Protein AF-A0A359IFR0-F1 (afdb_monomer_lite)

Secondary structure (DSSP, 8-state):
--GGGGGSTTSTT---HHHHHHHHHHHHHHHHHH--SEEEEEEE--HHHHHHHHHHTT-GGGEEEE----S-TT--EEEEEEETTTEEEEEEEEEPP--TT----PPEEEEEEEEPP-

Sequence (118 aa):
MTEDEEFLPGSYLGWNERVYRYKLEQIGRILKDVKPVLVGLAEVENRRVLEDLTKELGRPEQWGILHREGPDRRGIDCALLYRQDQLECMQEDFFVFRLPSGNPTREAVIGEFRFRQG

Foldseek 3Di:
DDPCQCQDCVHPVNHDPVVLVVVLLVVLVVCLVVVDQKDKDWQAQDVVSVQVSLVSVVCVVQWDKDWDQDPDPSSGEMIMIGRVVFKDFPDWDWAWDQDPVRDGDYIDIDTDIDTDDD

Radius of gyration: 16.07 Å; chains: 1; bounding box: 31×39×48 Å

Structure (mmCIF, N/CA/C/O backbone):
data_AF-A0A359IFR0-F1
#
_entry.id   AF-A0A359IFR0-F1
#
loop_
_atom_site.group_PDB
_atom_site.id
_atom_site.type_symbol
_atom_site.label_atom_id
_atom_site.label_alt_id
_atom_site.label_comp_id
_atom_site.label_asym_id
_atom_site.label_entity_id
_atom_site.label_seq_id
_atom_site.pdbx_PDB_ins_code
_atom_site.Cartn_x
_atom_site.Cartn_y
_atom_site.Cartn_z
_atom_site.occupancy
_atom_site.B_iso_or_equiv
_atom_site.auth_seq_id
_atom_site.auth_comp_id
_atom_site.auth_asym_id
_atom_site.auth_atom_id
_atom_site.pdbx_PDB_model_num
ATOM 1 N N . MET A 1 1 ? 16.740 -2.532 -25.107 1.00 37.34 1 MET A N 1
ATOM 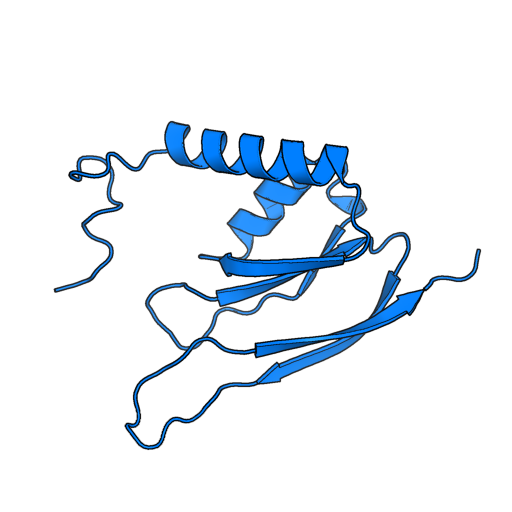2 C CA . MET A 1 1 ? 15.710 -1.493 -25.275 1.00 37.34 1 MET A CA 1
ATOM 3 C C . MET A 1 1 ? 14.882 -1.546 -24.015 1.00 37.34 1 MET A C 1
ATOM 5 O O . MET A 1 1 ? 14.316 -2.592 -23.734 1.00 37.34 1 MET A O 1
ATOM 9 N N . THR A 1 2 ? 15.014 -0.533 -23.174 1.00 41.28 2 THR A N 1
ATOM 10 C CA . THR A 1 2 ? 14.419 -0.462 -21.835 1.00 41.28 2 THR A CA 1
ATOM 11 C C . THR A 1 2 ? 12.976 0.018 -21.959 1.00 41.28 2 THR A C 1
ATOM 13 O O . THR A 1 2 ? 12.736 1.046 -22.582 1.00 41.28 2 THR A O 1
ATOM 16 N N . GLU A 1 3 ? 12.031 -0.746 -21.407 1.00 56.34 3 GLU A N 1
ATOM 17 C CA . GLU A 1 3 ? 10.572 -0.552 -21.532 1.00 56.34 3 GLU A CA 1
ATOM 18 C C . GLU A 1 3 ? 10.051 0.755 -20.887 1.00 56.34 3 GLU A C 1
ATOM 20 O O . GLU A 1 3 ? 8.895 1.113 -21.082 1.00 56.34 3 GLU A O 1
ATOM 25 N N . ASP A 1 4 ? 10.907 1.516 -20.197 1.00 54.19 4 ASP A N 1
ATOM 26 C CA . ASP A 1 4 ? 10.533 2.737 -19.465 1.00 54.19 4 ASP A CA 1
ATOM 27 C C . ASP A 1 4 ? 10.678 4.039 -20.271 1.00 54.19 4 ASP A C 1
ATOM 29 O O . ASP A 1 4 ? 10.312 5.117 -19.797 1.00 54.19 4 ASP A O 1
ATOM 33 N N . GLU A 1 5 ? 11.186 3.978 -21.507 1.00 54.75 5 GLU A N 1
ATOM 34 C CA . GLU A 1 5 ? 11.327 5.169 -22.363 1.00 54.75 5 GLU A CA 1
ATOM 35 C C . GLU A 1 5 ? 9.968 5.815 -22.693 1.00 54.75 5 GLU A C 1
ATOM 37 O O . GLU A 1 5 ? 9.888 7.027 -22.906 1.00 54.75 5 GLU A O 1
ATOM 42 N N . GLU A 1 6 ? 8.884 5.034 -22.660 1.00 53.88 6 GLU A N 1
ATOM 43 C CA . GLU A 1 6 ? 7.515 5.510 -22.879 1.00 53.88 6 GLU A CA 1
ATOM 44 C C . GLU A 1 6 ? 6.940 6.311 -21.701 1.00 53.88 6 GLU A C 1
ATOM 46 O O . GLU A 1 6 ? 5.914 6.963 -21.873 1.00 53.88 6 GLU A O 1
ATOM 51 N N . PHE A 1 7 ? 7.593 6.311 -20.532 1.00 54.22 7 PHE A N 1
ATOM 52 C CA . PHE A 1 7 ? 7.164 7.042 -19.331 1.00 54.22 7 PHE A CA 1
ATOM 53 C C . PHE A 1 7 ? 8.120 8.179 -18.949 1.00 54.22 7 PHE A C 1
ATOM 55 O O . PHE A 1 7 ? 8.001 8.780 -17.882 1.00 54.22 7 PHE A O 1
ATOM 62 N N . LEU A 1 8 ? 9.062 8.537 -19.820 1.00 58.38 8 LEU A N 1
ATOM 63 C CA . LEU A 1 8 ? 9.915 9.701 -19.591 1.00 58.38 8 LEU A CA 1
ATOM 64 C C . LEU A 1 8 ? 9.170 11.015 -19.886 1.00 58.38 8 LEU A C 1
ATOM 66 O O . LEU A 1 8 ? 8.291 11.047 -20.756 1.00 58.38 8 LEU A O 1
ATOM 70 N N . PRO A 1 9 ? 9.541 12.133 -19.233 1.00 50.16 9 PRO A N 1
ATOM 71 C CA . PRO A 1 9 ? 9.066 13.455 -19.625 1.00 50.16 9 PRO A CA 1
ATOM 72 C C . PRO A 1 9 ? 9.416 13.731 -21.097 1.00 50.16 9 PRO A C 1
ATOM 74 O O . PRO A 1 9 ? 10.588 13.822 -21.453 1.00 50.16 9 PRO A O 1
ATOM 77 N N . GLY A 1 10 ? 8.400 13.852 -21.959 1.00 48.84 10 GLY A N 1
ATOM 78 C CA . GLY A 1 10 ? 8.567 14.055 -23.410 1.00 48.84 10 GLY A CA 1
ATOM 79 C C . GLY A 1 10 ? 8.358 12.810 -24.285 1.00 48.84 10 GLY A C 1
ATOM 80 O O . GLY A 1 10 ? 8.456 12.910 -25.505 1.00 48.84 10 GLY A O 1
ATOM 81 N N . SER A 1 11 ? 8.036 11.664 -23.687 1.00 59.56 11 SER A N 1
ATOM 82 C CA . SER A 1 11 ? 7.606 10.439 -24.378 1.00 59.56 11 SER A CA 1
ATOM 83 C C . SER A 1 11 ? 6.176 10.532 -24.941 1.00 59.56 11 SER A C 1
ATOM 85 O O . SER A 1 11 ? 5.408 11.432 -24.587 1.00 59.56 11 SER A O 1
ATOM 87 N N . TYR A 1 12 ? 5.787 9.567 -25.788 1.00 53.38 12 TYR A N 1
ATOM 88 C CA . TYR A 1 12 ? 4.449 9.491 -26.400 1.00 53.38 12 TYR A CA 1
ATOM 89 C C . TYR A 1 12 ? 3.302 9.448 -25.371 1.00 53.38 12 TYR A C 1
ATOM 91 O O . TYR A 1 12 ? 2.232 9.995 -25.637 1.00 53.38 12 TYR A O 1
ATOM 99 N N . LEU A 1 13 ? 3.515 8.862 -24.183 1.00 58.81 13 LEU A N 1
ATOM 100 C CA . LEU A 1 13 ? 2.489 8.795 -23.131 1.00 58.81 13 LEU A CA 1
ATOM 101 C C . LEU A 1 13 ? 2.439 10.056 -22.254 1.00 58.81 13 LEU A C 1
ATOM 103 O O . LEU A 1 13 ? 1.514 10.211 -21.454 1.00 58.81 13 LEU A O 1
ATOM 107 N N . GLY A 1 14 ? 3.402 10.973 -22.398 1.00 65.00 14 GLY A N 1
ATOM 108 C CA . GLY A 1 14 ? 3.382 12.271 -21.727 1.00 65.00 14 GLY A CA 1
ATOM 109 C C . GLY A 1 14 ? 3.411 12.183 -20.200 1.00 65.00 14 GLY A C 1
ATOM 110 O O . GLY A 1 14 ? 2.847 13.057 -19.535 1.00 65.00 14 GLY A O 1
ATOM 111 N N . TRP A 1 15 ? 4.037 11.144 -19.639 1.00 73.56 15 TRP A N 1
ATOM 112 C CA . TRP A 1 15 ? 4.188 10.994 -18.193 1.00 73.56 15 TRP A CA 1
ATOM 113 C C . TRP A 1 15 ? 4.931 12.196 -17.600 1.00 73.56 15 TRP A C 1
ATOM 115 O O . TRP A 1 15 ? 5.961 12.647 -18.104 1.00 73.56 15 TRP A O 1
ATOM 125 N N . ASN A 1 16 ? 4.353 12.773 -16.553 1.00 82.62 16 ASN A N 1
ATOM 126 C CA . ASN A 1 16 ? 4.882 13.923 -15.833 1.00 82.62 16 ASN A CA 1
ATOM 127 C C . ASN A 1 16 ? 4.220 13.997 -14.452 1.00 82.62 16 ASN A C 1
ATOM 129 O O . ASN A 1 16 ? 3.249 13.289 -14.176 1.00 82.62 16 ASN A O 1
ATOM 133 N N . GLU A 1 17 ? 4.705 14.914 -13.616 1.00 85.88 17 GLU A N 1
ATOM 134 C CA . GLU A 1 17 ? 4.183 15.143 -12.265 1.00 85.88 17 GLU A CA 1
ATOM 135 C C . GLU A 1 17 ? 2.656 15.324 -12.244 1.00 85.88 17 GLU A C 1
ATOM 137 O O . GLU A 1 17 ? 1.976 14.776 -11.385 1.00 85.88 17 GLU A O 1
ATOM 142 N N . ARG A 1 18 ? 2.069 16.022 -13.225 1.00 88.94 18 ARG A N 1
ATOM 143 C CA . ARG A 1 18 ? 0.612 16.225 -13.283 1.00 88.94 18 ARG A CA 1
ATOM 144 C C . ARG A 1 18 ? -0.140 14.907 -13.483 1.00 88.94 18 ARG A C 1
ATOM 146 O O . ARG A 1 18 ? -1.168 14.706 -12.844 1.00 88.94 18 ARG A O 1
ATOM 153 N N . VAL A 1 19 ? 0.345 14.021 -14.355 1.00 89.81 19 VAL A N 1
ATOM 154 C CA . VAL A 1 19 ? -0.271 12.699 -14.577 1.00 89.81 19 VAL A CA 1
ATOM 155 C C . VAL A 1 19 ? -0.127 11.823 -13.332 1.00 89.81 19 VAL A C 1
ATOM 157 O O . VAL A 1 19 ? -1.098 11.182 -12.928 1.00 89.81 19 VAL A O 1
ATOM 160 N N . TYR A 1 20 ? 1.046 11.839 -12.694 1.00 90.94 20 TYR A N 1
ATOM 161 C CA . TYR A 1 20 ? 1.293 11.130 -11.437 1.00 90.94 20 TYR A CA 1
ATOM 162 C C . TYR A 1 20 ? 0.326 11.581 -10.333 1.00 90.94 20 TYR A C 1
ATOM 164 O O . TYR A 1 20 ? -0.397 10.761 -9.764 1.00 90.94 20 TYR A O 1
ATOM 172 N N . ARG A 1 21 ? 0.230 12.895 -10.093 1.00 93.12 21 ARG A N 1
ATOM 173 C CA . ARG A 1 21 ? -0.673 13.474 -9.086 1.00 93.12 21 ARG A CA 1
ATOM 174 C C . ARG A 1 21 ? -2.135 13.173 -9.394 1.00 93.12 21 ARG A C 1
ATOM 176 O O . ARG A 1 21 ? -2.856 12.745 -8.502 1.00 93.12 21 ARG A O 1
ATOM 183 N N . TYR A 1 22 ? -2.548 13.277 -10.658 1.00 94.62 22 TYR A N 1
ATOM 184 C CA . TYR A 1 22 ? -3.904 12.911 -11.066 1.00 94.62 22 TYR A CA 1
ATOM 185 C C . TYR A 1 22 ? -4.231 11.442 -10.753 1.00 94.62 22 TYR A C 1
ATOM 187 O O . TYR A 1 22 ? -5.300 11.154 -10.216 1.00 94.62 22 TYR A O 1
ATOM 195 N N . LYS A 1 23 ? -3.314 10.503 -11.035 1.00 94.06 23 LYS A N 1
ATOM 196 C CA . LYS A 1 23 ? -3.508 9.085 -10.686 1.00 94.06 23 LYS A CA 1
ATOM 197 C C . LYS A 1 23 ? -3.630 8.882 -9.173 1.00 94.06 23 LYS A C 1
ATOM 199 O O . LYS A 1 23 ? -4.548 8.181 -8.745 1.00 94.06 23 LYS A O 1
ATOM 204 N N . LEU A 1 24 ? -2.761 9.512 -8.376 1.00 96.19 24 LEU A N 1
ATOM 205 C CA . LEU A 1 24 ? -2.846 9.459 -6.912 1.00 96.19 24 LEU A CA 1
ATOM 206 C C . LEU A 1 24 ? -4.195 9.979 -6.404 1.00 96.19 24 LEU A C 1
ATOM 208 O O . LEU A 1 24 ? -4.830 9.315 -5.590 1.00 96.19 24 LEU A O 1
ATOM 212 N N . GLU A 1 25 ? -4.666 11.112 -6.924 1.00 96.88 25 GLU A N 1
ATOM 213 C CA . GLU A 1 25 ? -5.956 11.704 -6.555 1.00 96.88 25 GLU A CA 1
ATOM 214 C C . GLU A 1 25 ? -7.137 10.781 -6.891 1.00 96.88 25 GLU A C 1
ATOM 216 O O . GLU A 1 25 ? -8.033 10.601 -6.063 1.00 96.88 25 GLU A O 1
ATOM 221 N N . GLN A 1 26 ? -7.151 10.160 -8.079 1.00 97.69 26 GLN A N 1
ATOM 222 C CA . GLN A 1 26 ? -8.236 9.249 -8.464 1.00 97.69 26 GLN A CA 1
ATOM 223 C C . GLN A 1 26 ? -8.268 7.992 -7.586 1.00 97.69 26 GLN A C 1
ATOM 225 O O . GLN A 1 26 ? -9.336 7.608 -7.104 1.00 97.69 26 GLN A O 1
ATOM 230 N N . ILE 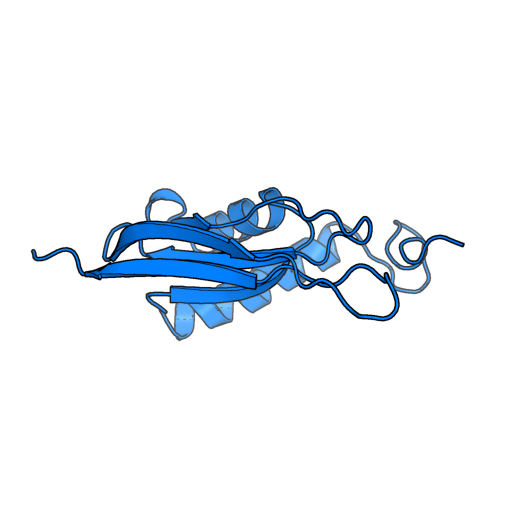A 1 27 ? -7.110 7.372 -7.333 1.00 96.88 27 ILE A N 1
ATOM 231 C CA . ILE A 1 27 ? -7.016 6.204 -6.445 1.00 96.88 27 ILE A CA 1
ATOM 232 C C . ILE A 1 27 ? -7.412 6.611 -5.022 1.00 96.88 27 ILE A C 1
ATOM 234 O O . ILE A 1 27 ? -8.257 5.967 -4.401 1.00 96.88 27 ILE A O 1
ATOM 238 N N . GLY A 1 28 ? -6.863 7.719 -4.523 1.00 97.06 28 GLY A N 1
ATOM 239 C CA . GLY A 1 28 ? -7.150 8.252 -3.197 1.00 97.06 28 GLY A CA 1
ATOM 240 C C . GLY A 1 28 ? -8.636 8.538 -2.985 1.00 97.06 28 GLY A C 1
ATOM 241 O O . GLY A 1 28 ? -9.179 8.191 -1.938 1.00 97.06 28 GLY A O 1
ATOM 242 N N . ARG A 1 29 ? -9.325 9.096 -3.987 1.00 97.50 29 ARG A N 1
ATOM 243 C CA . ARG A 1 29 ? -10.780 9.304 -3.956 1.00 97.50 29 ARG A CA 1
ATOM 244 C C . ARG A 1 29 ? -11.539 7.991 -3.760 1.00 97.50 29 ARG A C 1
ATOM 246 O O . ARG A 1 29 ? -12.363 7.907 -2.855 1.00 97.50 29 ARG A O 1
ATOM 253 N N . ILE A 1 30 ? -11.224 6.960 -4.545 1.00 97.19 30 ILE A N 1
ATOM 254 C CA . ILE A 1 30 ? -11.877 5.645 -4.434 1.00 97.19 30 ILE A CA 1
ATOM 255 C C . ILE A 1 30 ? -11.648 5.045 -3.041 1.00 97.19 30 ILE A C 1
ATOM 257 O O . ILE A 1 30 ? -12.582 4.554 -2.411 1.00 97.19 30 ILE A O 1
ATOM 261 N N . LEU A 1 31 ? -10.421 5.118 -2.524 1.00 97.00 31 LEU A N 1
ATOM 262 C CA . LEU A 1 31 ? -10.090 4.584 -1.203 1.00 97.00 31 LEU A CA 1
ATOM 263 C C . LEU A 1 31 ? -10.763 5.365 -0.059 1.00 97.00 31 LEU A C 1
ATOM 265 O O . LEU A 1 31 ? -11.171 4.753 0.929 1.00 97.00 31 LEU A O 1
ATOM 269 N N . LYS A 1 32 ? -10.932 6.689 -0.187 1.00 96.19 32 LYS A N 1
ATOM 270 C CA . LYS A 1 32 ? -11.699 7.520 0.765 1.00 96.19 32 LYS A CA 1
ATOM 271 C C . LYS A 1 32 ? -13.186 7.151 0.784 1.00 96.19 32 LYS A C 1
ATOM 273 O O . LYS A 1 32 ? -13.797 7.195 1.854 1.00 96.19 32 LYS A O 1
ATOM 278 N N . ASP A 1 33 ? -13.740 6.769 -0.365 1.00 97.06 33 ASP A N 1
ATOM 279 C CA . ASP A 1 33 ? -15.143 6.370 -0.499 1.00 97.06 33 ASP A CA 1
ATOM 280 C C . ASP A 1 33 ? -15.379 4.948 0.041 1.00 97.06 33 ASP A C 1
ATOM 282 O O . ASP A 1 33 ? -16.286 4.736 0.847 1.00 97.06 33 ASP A O 1
ATOM 286 N N . VAL A 1 34 ? -14.530 3.985 -0.338 1.00 97.44 34 VAL A N 1
ATOM 287 C CA . VAL A 1 34 ? -14.636 2.572 0.081 1.00 97.44 34 VAL A CA 1
ATOM 288 C C . VAL A 1 34 ? -14.236 2.366 1.546 1.00 97.44 34 VAL A C 1
ATOM 290 O O . VAL A 1 34 ? -14.785 1.492 2.213 1.00 97.44 34 VAL A O 1
ATOM 293 N N . LYS A 1 35 ? -13.294 3.169 2.059 1.00 96.25 35 LYS A N 1
ATOM 294 C CA . LYS A 1 35 ? -12.731 3.079 3.421 1.00 96.25 35 LYS A CA 1
ATOM 295 C C . LYS A 1 35 ? -12.235 1.668 3.787 1.00 96.25 35 LYS A C 1
ATOM 297 O O . LYS A 1 35 ? -12.657 1.117 4.806 1.00 96.25 35 LYS A O 1
ATOM 302 N N . PRO A 1 36 ? -11.341 1.064 2.984 1.00 97.06 36 PRO A N 1
ATOM 303 C CA . PRO A 1 36 ? -10.864 -0.286 3.245 1.00 97.06 36 PRO A CA 1
ATOM 304 C C . PRO A 1 36 ? -9.964 -0.345 4.485 1.00 97.06 36 PRO A C 1
ATOM 306 O O . PRO A 1 36 ? -9.226 0.594 4.788 1.00 97.06 36 PRO A O 1
ATOM 309 N N . VAL A 1 37 ? -9.988 -1.493 5.165 1.00 97.31 37 VAL A N 1
ATOM 310 C CA . VAL A 1 37 ? -9.043 -1.816 6.248 1.00 97.31 37 VAL A CA 1
ATOM 311 C C . VAL A 1 37 ? -7.727 -2.398 5.724 1.00 97.31 37 VAL A C 1
ATOM 313 O O . VAL A 1 37 ? -6.700 -2.275 6.384 1.00 97.31 37 VAL A O 1
ATOM 316 N N . LEU A 1 38 ? -7.753 -2.995 4.530 1.00 97.50 38 LEU A N 1
ATOM 317 C CA . LEU A 1 38 ? -6.624 -3.620 3.841 1.00 97.50 38 LEU A CA 1
ATOM 318 C C . LEU A 1 38 ? -6.826 -3.483 2.325 1.00 97.50 38 LEU A C 1
ATOM 320 O O . LEU A 1 38 ? -7.942 -3.660 1.834 1.00 97.50 38 LEU A O 1
ATOM 324 N N . VAL A 1 39 ? -5.758 -3.182 1.591 1.00 97.38 39 VAL A N 1
ATOM 325 C CA . VAL A 1 39 ? -5.736 -3.032 0.132 1.00 97.38 39 VAL A CA 1
ATOM 326 C C . VAL A 1 39 ? -4.498 -3.726 -0.420 1.00 97.38 39 VAL A C 1
ATOM 328 O O . VAL A 1 39 ? -3.390 -3.466 0.044 1.00 97.38 39 VAL A O 1
ATOM 331 N N . GLY A 1 40 ? -4.692 -4.571 -1.431 1.00 96.38 40 GLY A N 1
ATOM 332 C CA . GLY A 1 40 ? -3.609 -5.093 -2.261 1.00 96.38 40 GLY A CA 1
ATOM 333 C C . GLY A 1 40 ? -3.387 -4.219 -3.487 1.00 96.38 40 GLY A C 1
ATOM 334 O O . GLY A 1 40 ? -4.344 -3.838 -4.162 1.00 96.38 40 GLY A O 1
ATOM 335 N N . LEU A 1 41 ? -2.128 -3.906 -3.765 1.00 94.75 41 LEU A N 1
ATOM 336 C CA . LEU A 1 41 ? -1.689 -3.115 -4.908 1.00 94.75 41 LEU A CA 1
ATOM 337 C C . LEU A 1 41 ? -0.698 -3.936 -5.733 1.00 94.75 41 LEU A C 1
ATOM 339 O O . LEU A 1 41 ? 0.083 -4.720 -5.194 1.00 94.75 41 LEU A O 1
ATOM 343 N N . ALA A 1 42 ? -0.733 -3.737 -7.043 1.00 91.56 42 ALA A N 1
ATOM 344 C CA . ALA A 1 42 ? 0.220 -4.291 -7.993 1.00 91.56 42 ALA A CA 1
ATOM 345 C C . ALA A 1 42 ? 0.768 -3.159 -8.863 1.00 91.56 42 ALA A C 1
ATOM 347 O O . ALA A 1 42 ? 0.133 -2.109 -8.961 1.00 91.56 42 ALA A O 1
ATOM 348 N N . GLU A 1 43 ? 1.916 -3.400 -9.499 1.00 89.38 43 GLU A N 1
ATOM 349 C CA . GLU A 1 43 ? 2.597 -2.409 -10.348 1.00 89.38 43 GLU A CA 1
ATOM 350 C C . GLU A 1 43 ? 2.989 -1.149 -9.567 1.00 89.38 43 GLU A C 1
ATOM 352 O O . GLU A 1 43 ? 2.835 -0.017 -10.024 1.00 89.38 43 GLU A O 1
ATOM 357 N N . VAL A 1 44 ? 3.472 -1.365 -8.343 1.00 91.62 44 VAL A N 1
ATOM 358 C CA . VAL A 1 44 ? 4.014 -0.313 -7.494 1.00 91.62 44 VAL A CA 1
ATOM 359 C C . VAL A 1 44 ? 5.486 -0.133 -7.840 1.00 91.62 44 VAL A C 1
ATOM 361 O O . VAL A 1 44 ? 6.276 -1.056 -7.688 1.00 91.62 44 VAL A O 1
ATOM 364 N N . GLU A 1 45 ? 5.840 1.068 -8.289 1.00 88.56 45 GLU A N 1
ATOM 365 C CA . GLU A 1 45 ? 7.209 1.385 -8.714 1.00 88.56 45 GLU A CA 1
ATOM 366 C C . GLU A 1 45 ? 8.199 1.406 -7.551 1.00 88.56 45 GLU A C 1
ATOM 368 O O . GLU A 1 45 ? 9.336 0.965 -7.678 1.00 88.56 45 GLU A O 1
ATOM 373 N N . ASN A 1 46 ? 7.781 1.972 -6.419 1.00 90.88 46 ASN A N 1
ATOM 374 C CA . ASN A 1 46 ? 8.599 2.086 -5.222 1.00 90.88 46 ASN A CA 1
ATOM 375 C C . ASN A 1 46 ? 7.746 2.491 -4.011 1.00 90.88 46 ASN A C 1
ATOM 377 O O . ASN A 1 46 ? 6.598 2.937 -4.124 1.00 90.88 46 ASN A O 1
ATOM 381 N N . ARG A 1 47 ? 8.356 2.423 -2.823 1.00 93.56 47 ARG A N 1
ATOM 382 C CA . ARG A 1 47 ? 7.712 2.789 -1.553 1.00 93.56 47 ARG A CA 1
ATOM 383 C C . ARG A 1 47 ? 7.202 4.235 -1.518 1.00 93.56 47 ARG A C 1
ATOM 385 O O . ARG A 1 47 ? 6.187 4.497 -0.875 1.00 93.56 47 ARG A O 1
ATOM 392 N N . ARG A 1 48 ? 7.854 5.172 -2.216 1.00 94.25 48 ARG A N 1
ATOM 393 C CA . ARG A 1 48 ? 7.459 6.590 -2.210 1.00 94.25 48 ARG A CA 1
ATOM 394 C C . ARG A 1 48 ? 6.073 6.798 -2.823 1.00 94.25 48 ARG A C 1
ATOM 396 O O . ARG A 1 48 ? 5.322 7.622 -2.309 1.00 94.25 48 ARG A O 1
ATOM 403 N N . VAL A 1 49 ? 5.694 6.017 -3.839 1.00 94.75 49 VAL A N 1
ATOM 404 C CA . VAL A 1 49 ? 4.334 6.048 -4.414 1.00 94.75 49 VAL A CA 1
ATOM 405 C C . VAL A 1 49 ? 3.279 5.730 -3.350 1.00 94.75 49 VAL A C 1
ATOM 407 O O . VAL A 1 49 ? 2.248 6.398 -3.266 1.00 94.75 49 VAL A O 1
ATOM 410 N N . LEU A 1 50 ? 3.553 4.743 -2.494 1.00 96.75 50 LEU A N 1
ATOM 411 C CA . LEU A 1 50 ? 2.659 4.346 -1.404 1.00 96.75 50 LEU A CA 1
ATOM 412 C C . LEU A 1 50 ? 2.584 5.423 -0.318 1.00 96.75 50 LEU A C 1
ATOM 414 O O . LEU A 1 50 ? 1.499 5.734 0.164 1.00 96.75 50 LEU A O 1
ATOM 418 N N . GLU A 1 51 ? 3.716 6.026 0.045 1.00 97.44 51 GLU A N 1
ATOM 419 C CA . GLU A 1 51 ? 3.763 7.136 1.005 1.00 97.44 51 GLU A CA 1
ATOM 420 C C . GLU A 1 51 ? 3.017 8.376 0.502 1.00 97.44 51 GLU A C 1
ATOM 422 O O . GLU A 1 51 ? 2.334 9.055 1.269 1.00 97.44 51 GLU A O 1
ATOM 427 N N . ASP A 1 52 ? 3.123 8.691 -0.785 1.00 97.62 52 ASP A N 1
ATOM 428 C CA . ASP A 1 52 ? 2.385 9.804 -1.375 1.00 97.62 52 ASP A CA 1
ATOM 429 C C . ASP A 1 52 ? 0.885 9.498 -1.467 1.00 97.62 52 ASP A C 1
ATOM 431 O O . ASP A 1 52 ? 0.067 10.382 -1.198 1.00 97.62 52 ASP A O 1
ATOM 435 N N . LEU A 1 53 ? 0.506 8.245 -1.741 1.00 97.50 53 LEU A N 1
ATOM 436 C CA .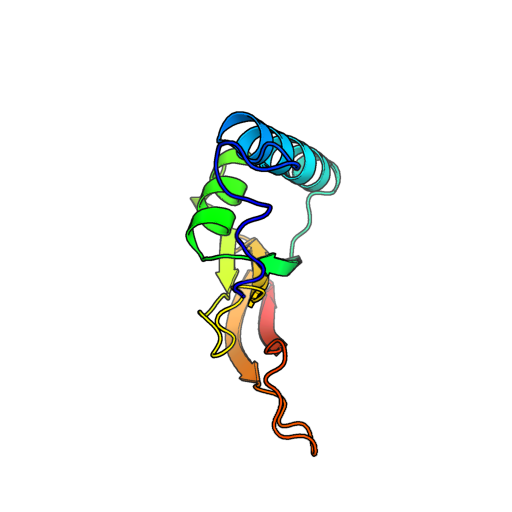 LEU A 1 53 ? -0.890 7.816 -1.693 1.00 97.50 53 LEU A CA 1
ATOM 437 C C . LEU A 1 53 ? -1.469 7.925 -0.275 1.00 97.50 53 LEU A C 1
ATOM 439 O O . LEU A 1 53 ? -2.571 8.439 -0.108 1.00 97.50 53 LEU A O 1
ATOM 443 N N . THR A 1 54 ? -0.746 7.511 0.769 1.00 97.19 54 THR A N 1
ATOM 444 C CA . THR A 1 54 ? -1.248 7.630 2.151 1.00 97.19 54 THR A CA 1
ATOM 445 C C . THR A 1 54 ? -1.355 9.088 2.610 1.00 97.19 54 THR A C 1
ATOM 447 O O . THR A 1 54 ? -2.286 9.423 3.351 1.00 97.19 54 THR A O 1
ATOM 450 N N . LYS A 1 55 ? -0.481 9.983 2.124 1.00 97.06 55 LYS A N 1
ATOM 451 C CA . LYS A 1 55 ? -0.636 11.440 2.298 1.00 97.06 55 LYS A CA 1
ATOM 452 C C . LYS A 1 55 ? -1.887 11.961 1.597 1.00 97.06 55 LYS A C 1
ATOM 454 O O . LYS A 1 55 ? -2.617 12.743 2.201 1.00 97.06 55 LYS A O 1
ATOM 459 N N . GLU A 1 56 ? -2.171 11.506 0.375 1.00 96.62 56 GLU A N 1
ATOM 460 C CA . GLU A 1 56 ? -3.401 11.864 -0.345 1.00 96.62 56 GLU A CA 1
ATOM 461 C C . GLU A 1 56 ? -4.652 11.441 0.445 1.00 96.62 56 GLU A C 1
ATOM 463 O O . GLU A 1 56 ? -5.637 12.173 0.491 1.00 96.62 56 GLU A O 1
ATOM 468 N N . LEU A 1 57 ? -4.610 10.321 1.176 1.00 95.69 57 LEU A N 1
ATOM 469 C CA . LEU A 1 57 ? -5.695 9.892 2.075 1.00 95.69 57 LEU A CA 1
ATOM 470 C C . LEU A 1 57 ? -5.875 10.782 3.321 1.00 95.69 57 LEU A C 1
ATOM 472 O O . LEU A 1 57 ? -6.895 10.671 4.002 1.00 95.69 57 LEU A O 1
ATOM 476 N N . GLY A 1 58 ? -4.930 11.681 3.607 1.00 93.94 58 GLY A N 1
ATOM 477 C CA . GLY A 1 58 ? -5.027 12.715 4.641 1.00 93.94 58 GLY A CA 1
ATOM 478 C C . GLY A 1 58 ? -4.700 12.265 6.066 1.00 93.94 58 GLY A C 1
ATOM 479 O O . GLY A 1 58 ? -4.772 13.083 6.979 1.00 93.94 58 GLY A O 1
ATOM 480 N N . ARG A 1 59 ? -4.360 10.987 6.272 1.00 92.94 59 ARG A N 1
ATOM 481 C CA . ARG A 1 59 ? -3.988 10.413 7.582 1.00 92.94 59 ARG A CA 1
ATOM 482 C C . ARG A 1 59 ? -2.879 9.368 7.426 1.00 92.94 59 ARG A C 1
ATOM 484 O O . ARG A 1 59 ? -3.117 8.195 7.724 1.00 92.94 59 ARG A O 1
ATOM 491 N N . PRO A 1 60 ? -1.710 9.735 6.868 1.00 95.56 60 PRO A N 1
ATOM 492 C CA . PRO A 1 60 ? -0.650 8.781 6.541 1.00 95.56 60 PRO A CA 1
ATOM 493 C C . PRO A 1 60 ? -0.187 7.952 7.745 1.00 95.56 60 PRO A C 1
ATOM 495 O O . PRO A 1 60 ? 0.133 6.779 7.598 1.00 95.56 60 PRO A O 1
ATOM 498 N N . GLU A 1 61 ? -0.241 8.516 8.950 1.00 96.62 61 GLU A N 1
ATOM 499 C CA . GLU A 1 61 ? 0.072 7.849 10.213 1.00 96.62 61 GLU A CA 1
ATOM 500 C C . GLU A 1 61 ? -0.887 6.704 10.577 1.00 96.62 61 GLU A C 1
ATOM 502 O O . GLU A 1 61 ? -0.571 5.889 11.438 1.00 96.62 61 GLU A O 1
ATOM 507 N N . GLN A 1 62 ? -2.050 6.607 9.930 1.00 96.81 62 GLN A N 1
ATOM 508 C CA . GLN A 1 62 ? -3.013 5.518 10.132 1.00 96.81 62 GLN A CA 1
ATOM 509 C C . GLN A 1 62 ? -2.793 4.344 9.178 1.00 96.81 62 GLN A C 1
ATOM 511 O O . GLN A 1 62 ? -3.479 3.328 9.295 1.00 96.81 62 GLN A O 1
ATOM 516 N N . TRP A 1 63 ? -1.835 4.450 8.257 1.00 97.94 63 TRP A N 1
ATOM 517 C CA . TRP A 1 63 ? -1.569 3.430 7.252 1.00 97.94 63 TRP A CA 1
ATOM 518 C C . TRP A 1 63 ? -0.210 2.770 7.471 1.00 97.94 63 TRP A C 1
ATOM 520 O O . TRP A 1 63 ? 0.817 3.437 7.552 1.00 97.94 63 TRP A O 1
ATOM 530 N N . GLY A 1 64 ? -0.215 1.443 7.535 1.00 97.88 64 GLY A N 1
ATOM 531 C CA . GLY A 1 64 ? 0.977 0.619 7.411 1.00 97.88 64 GLY A CA 1
ATOM 532 C C . GLY A 1 64 ? 1.206 0.207 5.956 1.00 97.88 64 GLY A C 1
ATOM 533 O O . GLY A 1 64 ? 0.262 0.120 5.165 1.00 97.88 64 GLY A O 1
ATOM 534 N N . ILE A 1 65 ? 2.473 -0.029 5.614 1.00 97.94 65 ILE A N 1
ATOM 535 C CA . ILE A 1 65 ? 2.933 -0.358 4.261 1.00 97.94 65 ILE A CA 1
ATOM 536 C C . ILE A 1 65 ? 3.771 -1.635 4.324 1.00 97.94 65 ILE A C 1
ATOM 538 O O . ILE A 1 65 ? 4.850 -1.606 4.919 1.00 97.94 65 ILE A O 1
ATOM 542 N N . LEU A 1 66 ? 3.316 -2.704 3.663 1.00 97.06 66 LEU A N 1
ATOM 543 C CA . LEU A 1 66 ? 4.146 -3.875 3.360 1.00 97.06 66 LEU A CA 1
ATOM 544 C C . LEU A 1 66 ? 4.554 -3.812 1.889 1.00 97.06 66 LEU A C 1
ATOM 546 O O . LEU A 1 66 ? 3.718 -3.961 0.998 1.00 97.06 66 LEU A O 1
ATOM 550 N N . HIS A 1 67 ? 5.829 -3.530 1.644 1.00 95.25 67 HIS A N 1
ATOM 551 C CA . HIS A 1 67 ? 6.411 -3.383 0.313 1.00 95.25 67 HIS A CA 1
ATOM 552 C C . HIS A 1 67 ? 7.915 -3.615 0.398 1.00 95.25 67 HIS A C 1
ATOM 554 O O . HIS A 1 67 ? 8.572 -3.084 1.302 1.00 95.25 67 HIS A O 1
ATOM 560 N N . ARG A 1 68 ? 8.462 -4.321 -0.585 1.00 90.75 68 ARG A N 1
ATOM 561 C CA . ARG A 1 68 ? 9.894 -4.514 -0.773 1.00 90.75 68 ARG A CA 1
ATOM 562 C C . ARG A 1 68 ? 10.213 -4.311 -2.248 1.00 90.75 68 ARG A C 1
ATOM 564 O O . ARG A 1 68 ? 9.399 -4.645 -3.095 1.00 90.75 68 ARG A O 1
ATOM 571 N N . GLU A 1 69 ? 11.386 -3.749 -2.522 1.00 86.50 69 GLU A N 1
ATOM 572 C CA . GLU A 1 69 ? 11.884 -3.663 -3.894 1.00 86.50 69 GLU A CA 1
ATOM 573 C C . GLU A 1 69 ? 12.211 -5.069 -4.400 1.00 86.50 69 GLU A C 1
ATOM 575 O O . GLU A 1 69 ? 13.065 -5.769 -3.836 1.00 86.50 69 GLU A O 1
ATOM 580 N N . GLY A 1 70 ? 11.492 -5.497 -5.433 1.00 75.56 70 GLY A N 1
ATOM 581 C CA . GLY A 1 70 ? 11.657 -6.808 -6.033 1.00 75.56 70 GLY A CA 1
ATOM 582 C C . GLY A 1 70 ? 12.942 -6.927 -6.864 1.00 75.56 70 GLY A C 1
ATOM 583 O O . GLY A 1 70 ? 13.588 -5.941 -7.222 1.00 75.56 70 GLY A O 1
ATOM 584 N N . PRO A 1 71 ? 13.333 -8.158 -7.246 1.00 69.88 71 PRO A N 1
ATOM 585 C CA . PRO A 1 71 ? 14.462 -8.384 -8.152 1.00 69.88 71 PRO A CA 1
ATOM 586 C C . PRO A 1 71 ? 14.159 -7.965 -9.603 1.00 69.88 71 PRO A C 1
ATOM 588 O O . PRO A 1 71 ? 15.056 -7.969 -10.452 1.00 69.88 71 PRO A O 1
ATOM 591 N N . ASP A 1 72 ? 12.895 -7.664 -9.911 1.00 70.69 72 ASP A N 1
ATOM 592 C CA . ASP A 1 72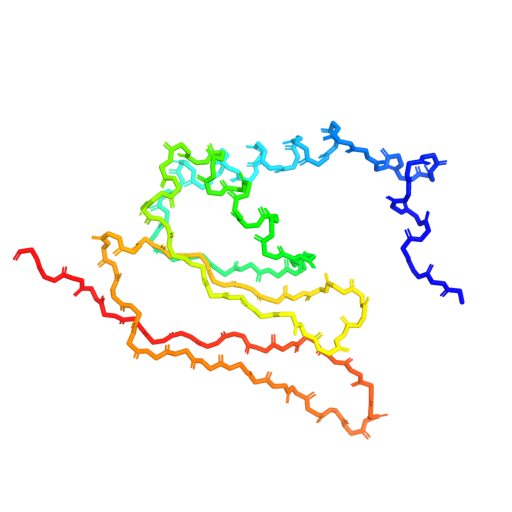 ? 12.454 -7.250 -11.234 1.00 70.69 72 ASP A CA 1
ATOM 593 C C . ASP A 1 72 ? 12.759 -5.768 -11.458 1.00 70.69 72 ASP A C 1
ATOM 595 O O . ASP A 1 72 ? 12.155 -4.881 -10.861 1.00 70.69 72 ASP A O 1
ATOM 599 N N . ARG A 1 73 ? 13.696 -5.496 -12.368 1.00 66.88 73 ARG A N 1
ATOM 600 C CA . ARG A 1 73 ? 14.159 -4.135 -12.670 1.00 66.88 73 ARG A CA 1
ATOM 601 C C . ARG A 1 73 ? 13.097 -3.237 -13.306 1.00 66.88 73 ARG A C 1
ATOM 603 O O . ARG A 1 73 ? 13.369 -2.055 -13.458 1.00 66.88 73 ARG A O 1
ATOM 610 N N . ARG A 1 74 ? 11.936 -3.780 -13.688 1.00 70.06 74 ARG A N 1
ATOM 611 C CA . ARG A 1 74 ? 10.804 -3.002 -14.211 1.00 70.06 74 ARG A CA 1
ATOM 612 C C . ARG A 1 74 ? 10.048 -2.236 -13.122 1.00 70.06 74 ARG A C 1
ATOM 614 O O . ARG A 1 74 ? 9.179 -1.450 -13.463 1.00 70.06 74 ARG A O 1
ATOM 621 N N . GLY A 1 75 ? 10.316 -2.496 -11.835 1.00 66.12 75 GLY A N 1
ATOM 622 C CA . GLY A 1 75 ? 9.634 -1.798 -10.737 1.00 66.12 75 GLY A CA 1
ATOM 623 C C . GLY A 1 75 ? 8.128 -2.068 -10.729 1.00 66.12 75 GLY A C 1
ATOM 624 O O . GLY A 1 75 ? 7.317 -1.152 -10.710 1.00 66.12 75 GLY A O 1
ATOM 625 N N . ILE A 1 76 ? 7.727 -3.335 -10.825 1.00 74.44 76 ILE A N 1
ATOM 626 C CA . ILE A 1 76 ? 6.310 -3.737 -10.847 1.00 74.44 76 ILE A CA 1
ATOM 627 C C . ILE A 1 76 ? 5.937 -4.506 -9.583 1.00 74.44 76 ILE A C 1
ATOM 629 O O . ILE A 1 76 ? 5.314 -5.573 -9.648 1.00 74.44 76 ILE A O 1
ATOM 633 N N . ASP A 1 77 ? 6.340 -3.969 -8.437 1.00 88.69 77 ASP A N 1
ATOM 634 C CA . ASP A 1 77 ? 6.210 -4.641 -7.155 1.00 88.69 77 ASP A CA 1
ATOM 635 C C . ASP A 1 77 ? 4.743 -4.735 -6.719 1.00 88.69 77 ASP A C 1
ATOM 637 O O . ASP A 1 77 ? 3.864 -3.965 -7.131 1.00 88.69 77 ASP A O 1
ATOM 641 N N . CYS A 1 78 ? 4.461 -5.735 -5.891 1.00 92.56 78 CYS A N 1
ATOM 642 C CA . CYS A 1 78 ? 3.201 -5.824 -5.172 1.00 92.56 78 CYS A CA 1
ATOM 643 C C . CYS A 1 78 ? 3.349 -5.154 -3.803 1.00 92.56 78 CYS A C 1
ATOM 645 O O . CYS A 1 78 ? 4.438 -5.087 -3.238 1.00 92.56 78 CYS A O 1
ATOM 647 N N . ALA A 1 79 ? 2.241 -4.663 -3.252 1.00 95.88 79 ALA A N 1
ATOM 648 C CA 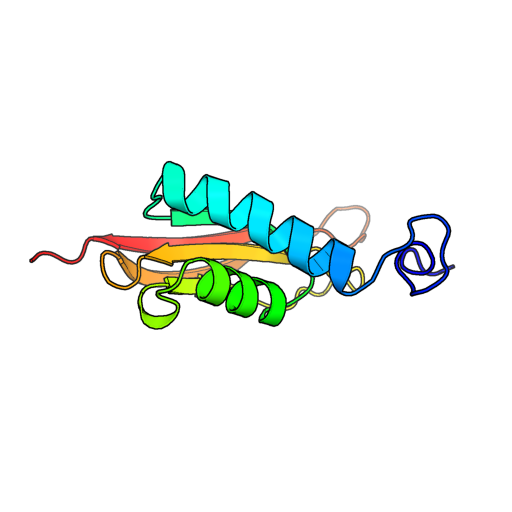. ALA A 1 79 ? 2.225 -4.062 -1.925 1.00 95.88 79 ALA A CA 1
ATOM 649 C C . ALA A 1 79 ? 0.913 -4.325 -1.194 1.00 95.88 79 ALA A C 1
ATOM 651 O O . ALA A 1 79 ? -0.138 -4.507 -1.814 1.00 95.88 79 ALA A O 1
ATOM 652 N N . LEU A 1 80 ? 0.967 -4.253 0.134 1.00 97.62 80 LEU A N 1
ATOM 653 C CA . LEU A 1 80 ? -0.212 -4.143 0.982 1.00 97.62 80 LEU A CA 1
ATOM 654 C C . LEU A 1 80 ? -0.215 -2.782 1.684 1.00 97.62 80 LEU A C 1
ATOM 656 O O . LEU A 1 80 ? 0.758 -2.403 2.338 1.00 97.62 80 LEU A O 1
ATOM 660 N N . LEU A 1 81 ? -1.336 -2.069 1.580 1.00 97.81 81 LEU A N 1
ATOM 661 C CA . LEU A 1 81 ? -1.673 -0.940 2.446 1.00 97.81 81 LEU A CA 1
ATOM 662 C C . LEU A 1 81 ? -2.726 -1.390 3.447 1.00 97.81 81 LEU A C 1
ATOM 664 O O . LEU A 1 81 ? -3.754 -1.939 3.055 1.00 97.81 81 LEU A O 1
ATOM 668 N N . TYR A 1 82 ? -2.511 -1.132 4.731 1.00 98.31 82 TYR A N 1
ATOM 669 C CA . TYR A 1 82 ? -3.444 -1.550 5.776 1.00 98.31 82 TYR A CA 1
ATOM 670 C C . TYR A 1 82 ? -3.636 -0.471 6.835 1.00 98.31 82 TYR A C 1
ATOM 672 O O . TYR A 1 82 ? -2.748 0.337 7.091 1.00 98.31 82 TYR A O 1
ATOM 680 N N . ARG A 1 83 ? -4.806 -0.455 7.470 1.00 97.69 83 ARG A N 1
ATOM 681 C CA . ARG A 1 83 ? -5.134 0.450 8.574 1.00 97.69 83 ARG A CA 1
ATOM 682 C C . ARG A 1 83 ? -4.412 0.006 9.838 1.00 97.69 83 ARG A C 1
ATOM 684 O O . ARG A 1 83 ? -4.934 -0.825 10.573 1.00 97.69 83 ARG A O 1
ATOM 691 N N . GLN A 1 84 ? -3.215 0.528 10.101 1.00 97.19 84 GLN A N 1
ATOM 692 C CA . GLN A 1 84 ? -2.400 0.108 11.251 1.00 97.19 84 GLN A CA 1
ATOM 693 C C . GLN A 1 84 ? -2.981 0.540 12.607 1.00 97.19 84 GLN A C 1
ATOM 695 O O . GLN A 1 84 ? -2.587 0.021 13.652 1.00 97.19 84 GLN A O 1
ATOM 700 N N . ASP A 1 85 ? -3.937 1.470 12.589 1.00 95.88 85 ASP A N 1
ATOM 701 C CA . ASP A 1 85 ? -4.763 1.846 13.736 1.00 95.88 85 ASP A CA 1
ATOM 702 C C . ASP A 1 85 ? -5.858 0.812 14.057 1.00 95.88 85 ASP A C 1
ATOM 704 O O . ASP A 1 85 ? -6.387 0.816 15.164 1.00 95.88 85 ASP A O 1
ATOM 708 N N . GLN A 1 86 ? -6.172 -0.099 13.129 1.00 97.12 86 GLN A N 1
ATOM 709 C CA . GLN A 1 86 ? -7.179 -1.160 13.295 1.00 97.12 86 GLN A CA 1
ATOM 710 C C . GLN A 1 86 ? -6.585 -2.570 13.225 1.00 97.12 86 GLN A C 1
ATOM 712 O O . GLN A 1 86 ? -7.106 -3.492 13.848 1.00 97.12 86 GLN A O 1
ATOM 717 N N . LEU A 1 87 ? -5.497 -2.742 12.479 1.00 97.94 87 LEU A N 1
ATOM 718 C CA . LEU A 1 87 ? -4.802 -4.002 12.265 1.00 97.94 87 LEU A CA 1
ATOM 719 C C . LEU A 1 87 ? -3.388 -3.936 12.844 1.00 97.94 87 LEU A C 1
ATOM 721 O O . LEU A 1 87 ? -2.661 -2.956 12.684 1.00 97.94 87 LEU A O 1
ATOM 725 N N . GLU A 1 88 ? -2.993 -5.013 13.500 1.00 97.31 88 GLU A N 1
ATOM 726 C CA . GLU A 1 88 ? -1.621 -5.323 13.873 1.00 97.31 88 GLU A CA 1
ATOM 727 C C . GLU A 1 88 ? -1.061 -6.307 12.837 1.00 97.31 88 GLU A C 1
ATOM 729 O O . GLU A 1 88 ? -1.665 -7.352 12.589 1.00 97.31 88 GLU A O 1
ATOM 734 N N . CYS A 1 89 ? 0.063 -5.959 12.203 1.00 97.00 89 CYS A N 1
ATOM 735 C CA . CYS A 1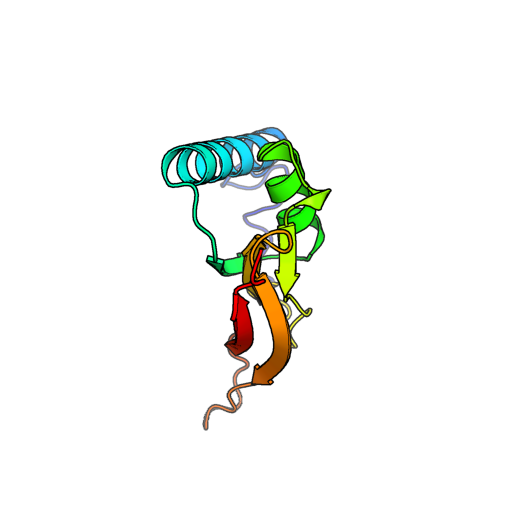 89 ? 0.785 -6.881 11.327 1.00 97.00 89 CYS A CA 1
ATOM 736 C C . CYS A 1 89 ? 1.581 -7.853 12.201 1.00 97.00 89 CYS A C 1
ATOM 738 O O . CYS A 1 89 ? 2.470 -7.433 12.939 1.00 97.00 89 CYS A O 1
ATOM 740 N N . MET A 1 90 ? 1.229 -9.133 12.138 1.00 97.50 90 MET A N 1
ATOM 741 C CA . MET A 1 90 ? 1.840 -10.188 12.943 1.00 97.50 90 MET A CA 1
ATOM 742 C C . MET A 1 90 ? 3.062 -10.779 12.247 1.00 97.50 90 MET A C 1
ATOM 744 O O . MET A 1 90 ? 4.061 -11.077 12.899 1.00 97.50 90 MET A O 1
ATOM 748 N N . GLN A 1 91 ? 2.957 -10.973 10.932 1.00 96.62 91 GLN A N 1
ATOM 749 C CA . GLN A 1 91 ? 3.999 -11.546 10.089 1.00 96.62 91 GLN A CA 1
ATOM 750 C C . GLN A 1 91 ? 3.918 -10.938 8.692 1.00 96.62 91 GLN A C 1
ATOM 752 O O . GLN A 1 91 ? 2.827 -10.678 8.181 1.00 96.62 91 GLN A O 1
ATOM 757 N N . GLU A 1 92 ? 5.079 -10.766 8.073 1.00 96.00 92 GLU A N 1
ATOM 758 C CA . GLU A 1 92 ? 5.222 -10.415 6.666 1.00 96.00 92 GLU A CA 1
ATOM 759 C C . GLU A 1 92 ? 6.173 -11.410 6.000 1.00 96.00 92 GLU A C 1
ATOM 761 O O . GLU A 1 92 ? 7.172 -11.820 6.595 1.00 96.00 92 GLU A O 1
ATOM 766 N N . ASP A 1 93 ? 5.853 -11.808 4.774 1.00 93.88 93 ASP A N 1
ATOM 767 C CA . ASP A 1 93 ? 6.740 -12.602 3.931 1.00 93.88 93 ASP A CA 1
ATOM 768 C C . ASP A 1 93 ? 6.607 -12.154 2.474 1.00 93.88 93 ASP A C 1
ATOM 770 O O . ASP A 1 93 ? 5.595 -11.589 2.050 1.00 93.88 93 ASP A O 1
ATOM 774 N N . PHE A 1 94 ? 7.651 -12.402 1.699 1.00 91.12 94 PHE A N 1
ATOM 775 C CA . PHE A 1 94 ? 7.757 -11.967 0.321 1.00 91.12 94 PHE A CA 1
ATOM 776 C C . PHE A 1 94 ? 8.289 -13.113 -0.529 1.00 91.12 94 PHE A C 1
ATOM 778 O O . PHE A 1 94 ? 9.485 -13.438 -0.514 1.00 91.12 94 PHE A O 1
ATOM 785 N N . PHE A 1 95 ? 7.391 -13.718 -1.295 1.00 87.69 95 PHE A N 1
ATOM 786 C CA . PHE A 1 95 ? 7.676 -14.933 -2.035 1.00 87.69 95 PHE A CA 1
ATOM 787 C C . PHE A 1 95 ? 8.029 -14.636 -3.492 1.00 87.69 95 PHE A C 1
ATOM 789 O O . PHE A 1 95 ? 7.209 -14.147 -4.271 1.00 87.69 95 PHE A O 1
ATOM 796 N N . VAL A 1 96 ? 9.250 -14.998 -3.886 1.00 83.75 96 VAL A N 1
ATOM 797 C CA . VAL A 1 96 ? 9.713 -14.891 -5.273 1.00 83.75 96 VAL A CA 1
ATOM 798 C C . VAL A 1 96 ? 9.369 -16.174 -6.023 1.00 83.75 96 VAL A C 1
ATOM 800 O O . VAL A 1 96 ? 9.902 -17.249 -5.731 1.00 83.75 96 VAL A O 1
ATOM 803 N N . PHE A 1 97 ? 8.515 -16.064 -7.037 1.00 82.25 97 PHE A N 1
ATOM 804 C CA . PHE A 1 97 ? 8.220 -17.191 -7.914 1.00 82.25 97 PHE A CA 1
ATOM 805 C C . PHE A 1 97 ? 9.415 -17.480 -8.829 1.00 82.25 97 PHE A C 1
ATOM 807 O O . PHE A 1 97 ? 9.928 -16.601 -9.518 1.00 82.25 97 PHE A O 1
ATOM 814 N N . ARG A 1 98 ? 9.854 -18.742 -8.862 1.00 80.44 98 ARG A N 1
ATOM 815 C CA . ARG A 1 98 ? 10.856 -19.217 -9.823 1.00 80.44 98 ARG A CA 1
ATOM 816 C C . ARG A 1 98 ? 10.161 -19.964 -10.947 1.00 80.44 98 ARG A C 1
ATOM 818 O O . ARG A 1 98 ? 9.689 -21.082 -10.753 1.00 80.44 98 ARG A O 1
ATOM 825 N N . LEU A 1 99 ? 10.089 -19.329 -12.112 1.00 80.31 99 LEU A N 1
ATOM 826 C CA . LEU A 1 99 ? 9.514 -19.940 -13.303 1.00 80.31 99 LEU A CA 1
ATOM 827 C C . LEU A 1 99 ? 10.514 -20.913 -13.946 1.00 80.31 99 LEU A C 1
ATOM 829 O O . LEU A 1 99 ? 11.712 -20.623 -13.957 1.00 80.31 99 LEU A O 1
ATOM 833 N N . PRO A 1 100 ? 10.046 -22.020 -14.556 1.00 81.88 100 PRO A N 1
ATOM 834 C CA . PRO A 1 100 ? 10.915 -22.945 -15.289 1.00 81.88 100 PRO A CA 1
ATOM 835 C C . PRO A 1 100 ? 11.723 -22.280 -16.413 1.00 81.88 100 PRO A C 1
ATOM 837 O O . PRO A 1 100 ? 12.792 -22.762 -16.768 1.00 81.88 100 PRO A O 1
ATOM 840 N N . SER A 1 101 ? 11.226 -21.167 -16.962 1.00 81.88 101 SER A N 1
ATOM 841 C CA . SER A 1 101 ? 11.903 -20.384 -18.000 1.00 81.88 101 SER A CA 1
ATOM 842 C C . SER A 1 101 ? 13.087 -19.555 -17.489 1.00 81.88 101 SER A C 1
ATOM 844 O O . SER A 1 101 ? 13.846 -19.042 -18.304 1.00 81.88 101 SER A O 1
ATOM 846 N N . GLY A 1 102 ? 13.237 -19.380 -16.171 1.00 77.12 102 GLY A N 1
ATOM 847 C CA . GLY A 1 102 ? 14.250 -18.506 -15.569 1.00 77.12 102 GLY A CA 1
ATOM 848 C C . GLY A 1 102 ? 13.932 -17.007 -15.636 1.00 77.12 102 GLY A C 1
ATOM 849 O O . GLY A 1 102 ? 14.690 -16.208 -15.092 1.00 77.12 102 GLY A O 1
ATOM 850 N N . ASN A 1 103 ? 12.814 -16.615 -16.258 1.00 71.81 103 ASN A N 1
ATOM 851 C CA . ASN A 1 103 ? 12.398 -15.214 -16.308 1.00 71.81 103 ASN A CA 1
ATOM 852 C C . ASN A 1 103 ? 11.954 -14.720 -14.919 1.00 71.81 103 ASN A C 1
ATOM 854 O O . ASN A 1 103 ? 11.253 -15.460 -14.215 1.00 71.81 103 ASN A O 1
ATOM 858 N N . PRO A 1 104 ? 12.304 -13.476 -14.534 1.00 68.50 104 PRO A N 1
ATOM 859 C CA . PRO A 1 104 ? 11.790 -12.866 -13.316 1.00 68.50 104 PRO A CA 1
ATOM 860 C C . PRO A 1 104 ? 10.274 -12.652 -13.414 1.00 68.50 104 PRO A C 1
ATOM 862 O O . PRO A 1 104 ? 9.700 -12.500 -14.494 1.00 68.50 104 PRO A O 1
ATOM 865 N N . THR A 1 105 ? 9.624 -12.661 -12.259 1.00 72.19 105 THR A N 1
ATOM 866 C CA . THR A 1 105 ? 8.185 -12.447 -12.089 1.00 72.19 105 THR A CA 1
ATOM 867 C C . THR A 1 105 ? 7.974 -11.579 -10.859 1.00 72.19 105 THR A C 1
ATOM 869 O O . THR A 1 105 ? 8.850 -11.506 -9.996 1.00 72.19 105 THR A O 1
ATOM 872 N N . ARG A 1 106 ? 6.794 -10.955 -10.777 1.00 73.25 106 ARG A N 1
ATOM 873 C CA . ARG A 1 106 ? 6.344 -10.236 -9.583 1.00 73.25 106 ARG A CA 1
ATOM 874 C C . ARG A 1 106 ? 6.461 -11.145 -8.362 1.00 73.25 106 ARG A C 1
ATOM 876 O O . ARG A 1 106 ? 6.128 -12.332 -8.450 1.00 73.25 106 ARG A O 1
ATOM 883 N N . GLU A 1 107 ? 6.938 -10.596 -7.251 1.00 82.81 107 GLU A N 1
ATOM 884 C CA . GLU A 1 107 ? 6.885 -11.281 -5.962 1.00 82.81 107 GLU A CA 1
ATOM 885 C C . GLU A 1 107 ? 5.474 -11.210 -5.371 1.00 82.81 107 GLU A C 1
ATOM 887 O O . GLU A 1 107 ? 4.734 -10.254 -5.606 1.00 82.81 107 GLU A O 1
ATOM 892 N N . ALA A 1 108 ? 5.085 -12.231 -4.610 1.00 87.81 108 ALA A N 1
ATOM 893 C CA . ALA A 1 108 ? 3.887 -12.157 -3.787 1.00 87.81 108 ALA A CA 1
ATOM 894 C C . ALA A 1 108 ? 4.231 -11.521 -2.441 1.00 87.81 108 ALA A C 1
ATOM 896 O O . ALA A 1 108 ? 5.166 -11.962 -1.774 1.00 87.81 108 ALA A O 1
ATOM 897 N N . VAL A 1 109 ? 3.427 -10.544 -2.026 1.00 93.81 109 VAL A N 1
ATOM 898 C CA . VAL A 1 109 ? 3.450 -10.003 -0.663 1.00 93.81 109 VAL A CA 1
ATOM 899 C C . VAL A 1 109 ? 2.436 -10.764 0.176 1.00 93.81 109 VAL A C 1
ATOM 901 O O . VAL A 1 109 ? 1.261 -10.856 -0.185 1.00 93.81 109 VAL A O 1
ATOM 904 N N . ILE A 1 110 ? 2.893 -11.306 1.298 1.00 95.25 110 ILE A N 1
ATOM 905 C CA . ILE A 1 110 ? 2.088 -12.063 2.250 1.00 95.25 110 ILE A CA 1
ATOM 906 C C . ILE A 1 110 ? 2.094 -11.288 3.565 1.00 95.25 110 ILE A C 1
ATOM 908 O O . ILE A 1 110 ? 3.153 -10.946 4.082 1.00 95.25 110 ILE A O 1
ATOM 912 N N . GLY A 1 111 ? 0.909 -11.008 4.103 1.00 96.62 111 GLY A N 1
ATOM 913 C CA . GLY A 1 111 ? 0.751 -10.370 5.407 1.00 96.62 111 GLY A CA 1
ATOM 914 C C . GLY A 1 111 ? -0.259 -11.127 6.260 1.00 96.62 111 GLY A C 1
ATOM 915 O O . GLY A 1 111 ? -1.377 -11.392 5.812 1.00 96.62 111 GLY A O 1
ATOM 916 N N . GLU A 1 112 ? 0.128 -11.463 7.488 1.00 97.56 112 GLU A N 1
ATOM 917 C CA . GLU A 1 112 ? -0.775 -11.973 8.517 1.00 97.56 112 GLU A CA 1
ATOM 918 C C . GLU A 1 112 ? -1.168 -10.823 9.444 1.00 97.56 112 GLU A C 1
ATOM 920 O O . GLU A 1 112 ? -0.310 -10.164 10.034 1.00 97.56 112 GLU A O 1
ATOM 925 N N . PHE A 1 113 ? -2.471 -10.588 9.593 1.00 97.75 113 PHE A N 1
ATOM 926 C CA . PHE A 1 113 ? -2.990 -9.464 10.365 1.00 97.75 113 PHE A CA 1
ATOM 927 C C . PHE A 1 113 ? -3.938 -9.923 11.463 1.00 97.75 113 PHE A C 1
ATOM 929 O O . PHE A 1 113 ? -4.740 -10.841 11.283 1.00 97.75 113 PHE A O 1
ATOM 936 N N . ARG A 1 114 ? -3.903 -9.203 12.581 1.00 97.50 114 ARG A N 1
ATOM 937 C CA . ARG A 1 114 ? -4.861 -9.326 13.676 1.00 97.50 114 ARG A CA 1
ATOM 938 C C . ARG A 1 114 ? -5.599 -8.005 13.858 1.00 97.50 114 ARG A C 1
ATOM 940 O O . ARG A 1 114 ? -4.973 -6.952 13.887 1.00 97.50 114 ARG A O 1
ATOM 947 N N . PHE A 1 115 ? -6.916 -8.047 14.040 1.00 97.12 115 PHE A N 1
ATOM 948 C CA . PHE A 1 115 ? -7.654 -6.862 14.482 1.00 97.12 115 PHE A CA 1
ATOM 949 C C . PHE A 1 115 ? -7.249 -6.478 15.904 1.00 97.12 115 PHE A C 1
ATOM 951 O O . PHE A 1 115 ? -7.277 -7.311 16.814 1.00 97.12 115 PHE A O 1
ATOM 958 N N . ARG A 1 116 ? -6.902 -5.206 16.098 1.00 93.00 116 ARG A N 1
ATOM 959 C CA . ARG A 1 116 ? -6.701 -4.629 17.425 1.00 93.00 116 ARG A CA 1
ATOM 960 C C . ARG A 1 116 ? -8.041 -4.681 18.161 1.00 93.00 116 ARG A C 1
ATOM 962 O O . ARG A 1 116 ? -9.037 -4.160 17.665 1.00 93.00 116 ARG A O 1
ATOM 969 N N . GLN A 1 117 ? -8.079 -5.342 19.315 1.00 79.94 117 GLN A N 1
ATOM 970 C CA . GLN A 1 117 ? -9.234 -5.247 20.207 1.00 79.94 117 GLN A CA 1
ATOM 971 C C . GLN A 1 117 ? -9.171 -3.891 20.919 1.00 79.94 117 GLN A C 1
ATOM 973 O O . GLN A 1 117 ? -8.091 -3.488 21.356 1.00 79.94 117 GLN A O 1
ATOM 978 N N . GLY A 1 118 ? -10.297 -3.174 20.928 1.00 62.25 118 GLY A N 1
ATOM 979 C CA . GLY A 1 118 ? -10.443 -1.883 21.609 1.00 62.25 118 GLY A CA 1
ATOM 980 C C . GLY A 1 118 ? -10.529 -2.009 23.121 1.00 62.25 118 GLY A C 1
ATOM 981 O O . GLY A 1 118 ? -10.813 -3.126 23.608 1.00 62.25 118 GLY A O 1
#

pLDDT: mean 86.23, std 15.04, range [37.34, 98.31]